Protein AF-A0A388NVS8-F1 (afdb_monomer_lite)

Structure (mmCIF, N/CA/C/O backbone):
data_AF-A0A388NVS8-F1
#
_entry.id   AF-A0A388NVS8-F1
#
loop_
_atom_site.group_PDB
_atom_site.id
_atom_site.type_symbol
_atom_site.label_atom_id
_atom_site.label_alt_id
_atom_site.label_comp_id
_atom_site.label_asym_id
_atom_site.label_entity_id
_atom_site.label_seq_id
_atom_site.pdbx_PDB_ins_code
_atom_site.Cartn_x
_atom_site.Cartn_y
_atom_site.Cartn_z
_atom_site.occupancy
_atom_site.B_iso_or_equiv
_atom_site.auth_seq_id
_atom_site.auth_comp_id
_atom_site.auth_asym_id
_atom_site.auth_atom_id
_atom_site.pdbx_PDB_model_num
ATOM 1 N N . MET A 1 1 ? -13.520 -4.210 32.925 1.00 41.06 1 MET A N 1
ATOM 2 C CA . MET A 1 1 ? -12.705 -3.484 31.928 1.00 41.06 1 MET A CA 1
ATOM 3 C C . MET A 1 1 ? -12.261 -2.195 32.588 1.00 41.06 1 MET A C 1
ATOM 5 O O . MET A 1 1 ? -13.126 -1.482 33.076 1.00 41.06 1 MET A O 1
ATOM 9 N N . SER A 1 2 ? -10.953 -1.976 32.743 1.00 46.34 2 SER A N 1
ATOM 10 C CA . SER A 1 2 ? -10.437 -0.799 33.452 1.00 46.34 2 SER A CA 1
ATOM 11 C C . SER A 1 2 ? -10.790 0.452 32.650 1.00 46.34 2 SER A C 1
ATOM 13 O O . SER A 1 2 ? -10.426 0.541 31.479 1.00 46.34 2 SER A O 1
ATOM 15 N N . ASN A 1 3 ? -11.552 1.366 33.248 1.00 54.94 3 ASN A N 1
ATOM 16 C CA . ASN A 1 3 ? -11.951 2.622 32.623 1.00 54.94 3 ASN A CA 1
ATOM 17 C C . ASN A 1 3 ? -10.764 3.587 32.742 1.00 54.94 3 ASN A C 1
ATOM 19 O O . ASN A 1 3 ? -10.642 4.320 33.718 1.00 54.94 3 ASN A O 1
ATOM 23 N N . GLN A 1 4 ? -9.806 3.463 31.824 1.00 76.44 4 GLN A N 1
ATOM 24 C CA . GLN A 1 4 ? -8.60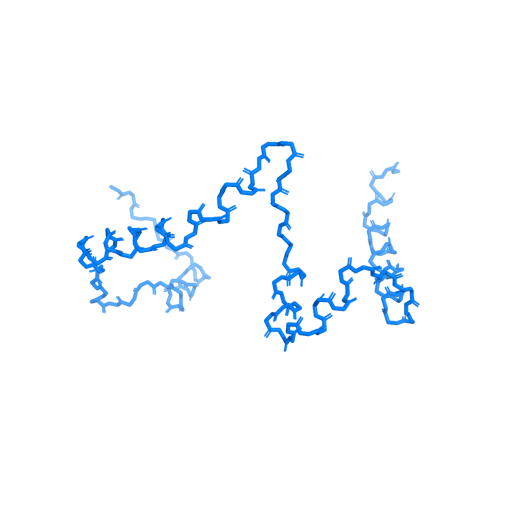6 4.291 31.812 1.00 76.44 4 GLN A CA 1
ATOM 25 C C . GLN A 1 4 ? -8.973 5.657 31.223 1.00 76.44 4 GLN A C 1
ATOM 27 O O . GLN A 1 4 ? -9.345 5.733 30.052 1.00 76.44 4 GLN A O 1
ATOM 32 N N . GLU A 1 5 ? -8.902 6.719 32.030 1.00 85.44 5 GLU A N 1
ATOM 33 C CA . GLU A 1 5 ? -9.093 8.087 31.539 1.00 85.44 5 GLU A CA 1
ATOM 34 C C . GLU A 1 5 ? -8.077 8.383 30.428 1.00 85.44 5 GLU A C 1
ATOM 36 O O . GLU A 1 5 ? -6.866 8.220 30.605 1.00 85.44 5 GLU A O 1
ATOM 41 N N . LEU A 1 6 ? -8.585 8.781 29.260 1.00 88.94 6 LEU A N 1
ATOM 42 C CA . LEU A 1 6 ? -7.765 9.169 28.119 1.00 88.94 6 LEU A CA 1
ATOM 43 C C . LEU A 1 6 ? -7.131 10.533 28.393 1.00 88.94 6 LEU A C 1
ATOM 45 O O . LEU A 1 6 ? -7.791 11.454 28.875 1.00 88.94 6 LEU A O 1
ATOM 49 N N . ASN A 1 7 ? -5.855 10.694 28.046 1.00 93.69 7 ASN A N 1
ATOM 50 C CA . ASN A 1 7 ? -5.234 12.015 28.069 1.00 93.69 7 ASN A CA 1
ATOM 51 C C . ASN A 1 7 ? -5.823 12.915 26.954 1.00 93.69 7 ASN A C 1
ATOM 53 O O . ASN A 1 7 ? -6.411 12.400 25.999 1.00 93.69 7 ASN A O 1
ATOM 57 N N . PRO A 1 8 ? -5.634 14.248 27.008 1.00 92.81 8 PRO A N 1
ATOM 58 C CA . PRO A 1 8 ? -6.245 15.169 26.044 1.00 92.81 8 PRO A CA 1
ATOM 59 C C . PRO A 1 8 ? -5.922 14.873 24.569 1.00 92.81 8 PRO A C 1
ATOM 61 O O . PRO A 1 8 ? -6.764 15.078 23.699 1.00 92.81 8 PRO A O 1
ATOM 64 N N . MET A 1 9 ? -4.726 14.355 24.271 1.00 92.38 9 MET A N 1
ATOM 65 C CA . MET A 1 9 ? -4.346 13.978 22.905 1.00 92.38 9 MET A CA 1
ATOM 66 C C . MET A 1 9 ? -5.058 12.698 22.456 1.00 92.38 9 MET A C 1
ATOM 68 O O . MET A 1 9 ? -5.578 12.641 21.345 1.00 92.38 9 MET A O 1
ATOM 72 N N . GLN A 1 10 ? -5.138 11.693 23.330 1.00 93.56 10 GLN A N 1
ATOM 73 C CA . GLN A 1 10 ? -5.883 10.461 23.069 1.00 93.56 10 GLN A CA 1
ATOM 74 C C . GLN A 1 10 ? -7.375 10.746 22.873 1.00 93.56 10 GLN A C 1
ATOM 76 O O . GLN A 1 10 ? -7.983 10.200 21.954 1.00 93.56 10 GLN A O 1
ATOM 81 N N . GLN A 1 11 ? -7.937 11.638 23.688 1.00 90.94 11 GLN A N 1
ATOM 82 C CA . GLN A 1 11 ? -9.316 12.095 23.564 1.00 90.94 11 GLN A CA 1
ATOM 83 C C . GLN A 1 11 ? -9.554 12.779 22.208 1.00 90.94 11 GLN A C 1
ATOM 85 O O . GLN A 1 11 ? -10.475 12.396 21.491 1.00 90.94 11 GLN A O 1
ATOM 90 N N . GLY A 1 12 ? -8.666 13.691 21.793 1.00 90.81 12 GLY A N 1
ATOM 91 C CA . GLY A 1 12 ? -8.758 14.337 20.480 1.00 90.81 12 GLY A CA 1
ATOM 92 C C . GLY A 1 12 ? -8.659 13.356 19.303 1.00 90.81 12 GLY A C 1
ATOM 93 O O . GLY A 1 12 ? -9.378 13.493 18.315 1.00 90.81 12 GLY A O 1
ATOM 94 N N . VAL A 1 13 ? -7.823 12.316 19.404 1.00 91.19 13 VAL A N 1
ATOM 95 C CA . VAL A 1 13 ? -7.758 11.251 18.384 1.00 91.19 13 VAL A CA 1
ATOM 96 C C . VAL A 1 13 ? -9.071 10.472 18.312 1.00 91.19 13 VAL A C 1
ATOM 98 O O . VAL A 1 13 ? -9.551 10.196 17.213 1.00 91.19 13 VAL A O 1
ATOM 101 N N . VAL A 1 14 ? -9.662 10.120 19.455 1.00 90.12 14 VAL A N 1
ATOM 102 C CA . VAL A 1 14 ? -10.950 9.410 19.501 1.00 90.12 14 VAL A CA 1
ATOM 103 C C . VAL A 1 14 ? -12.082 10.280 18.958 1.00 90.12 14 VAL A C 1
ATOM 105 O O . VAL A 1 14 ? -12.947 9.766 18.260 1.00 90.12 14 VAL A O 1
ATOM 108 N N . GLU A 1 15 ? -12.069 11.586 19.198 1.00 88.38 15 GLU A N 1
ATOM 109 C CA . GLU A 1 15 ? -13.075 12.498 18.640 1.00 88.38 15 GLU A CA 1
ATOM 110 C C . GLU A 1 15 ? -13.005 12.594 17.110 1.00 88.38 15 GLU A C 1
ATOM 112 O O . GLU A 1 15 ? -14.041 12.677 16.454 1.00 88.38 15 GLU A O 1
ATOM 117 N N . VAL A 1 16 ? -11.801 12.538 16.531 1.00 89.69 16 VAL A N 1
ATOM 118 C CA . VAL A 1 16 ? -11.606 12.653 15.075 1.00 89.69 16 VAL A CA 1
ATOM 119 C C . VAL A 1 16 ? -11.757 11.311 14.352 1.00 89.69 16 VAL A C 1
ATOM 121 O O . VAL A 1 16 ? -12.333 11.256 13.267 1.00 89.69 16 VAL A O 1
ATOM 124 N N . LEU A 1 1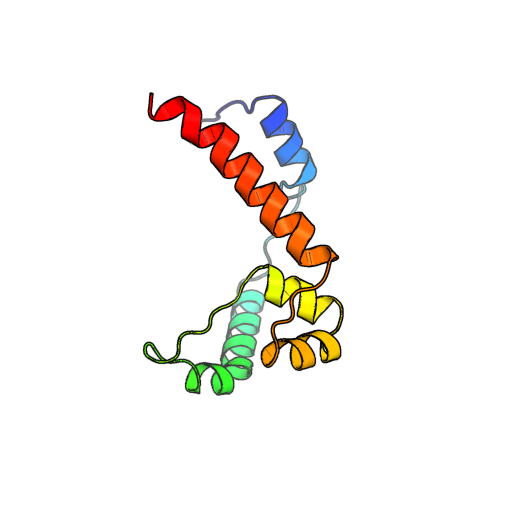7 ? -11.205 10.233 14.912 1.00 91.56 17 LEU A N 1
ATOM 125 C CA . LEU A 1 17 ? -11.079 8.925 14.248 1.00 91.56 17 LEU A CA 1
ATOM 126 C C . LEU A 1 17 ? -11.927 7.826 14.892 1.00 91.56 17 LEU A C 1
ATOM 128 O O . LEU A 1 17 ? -12.026 6.721 14.352 1.00 91.56 17 LEU A O 1
ATOM 132 N N . GLY A 1 18 ? -12.494 8.090 16.066 1.00 88.25 18 GLY A N 1
ATOM 133 C CA . GLY A 1 18 ? -13.348 7.145 16.761 1.00 88.25 18 GLY A CA 1
ATOM 134 C C . GLY A 1 18 ? -14.646 6.897 16.007 1.00 88.25 18 GLY A C 1
ATOM 135 O O . GLY A 1 18 ? -15.078 7.656 15.139 1.00 88.25 18 GLY A O 1
ATOM 136 N N . LYS A 1 19 ? -15.290 5.783 16.346 1.00 89.12 19 LYS A N 1
ATOM 137 C CA . LYS A 1 19 ? -16.603 5.470 15.792 1.00 89.12 19 LYS A CA 1
ATOM 138 C C . LYS A 1 19 ? -17.607 6.514 16.293 1.00 89.12 19 LYS A C 1
ATOM 140 O O . LYS A 1 19 ? -17.666 6.731 17.504 1.00 89.12 19 LYS A O 1
ATOM 145 N N . PRO A 1 20 ? -18.408 7.126 15.406 1.00 86.56 20 PRO A N 1
ATOM 146 C CA . PRO A 1 20 ? -19.393 8.110 15.826 1.00 86.56 20 PRO A CA 1
ATOM 147 C C . PRO A 1 20 ? -20.443 7.473 16.744 1.00 86.56 20 PRO A C 1
ATOM 149 O O . PRO A 1 20 ? -20.706 6.266 16.680 1.00 86.56 20 PRO A O 1
ATOM 152 N N . ALA A 1 21 ? -21.068 8.288 17.594 1.00 84.81 21 ALA A N 1
ATOM 153 C CA . ALA A 1 21 ? -22.182 7.836 18.420 1.00 84.81 21 ALA A CA 1
ATOM 154 C C . ALA A 1 21 ? -23.303 7.265 17.533 1.00 84.81 21 ALA A C 1
ATOM 156 O O . ALA A 1 21 ? -23.665 7.854 16.517 1.00 84.81 21 ALA A O 1
ATOM 157 N N . GLY A 1 22 ? -23.832 6.096 17.903 1.00 86.88 22 GLY A N 1
ATOM 158 C CA . GLY A 1 22 ? -24.840 5.397 17.099 1.00 86.88 22 GLY A CA 1
ATOM 159 C C . GLY A 1 22 ? -24.282 4.655 15.881 1.00 86.88 22 GLY A C 1
ATOM 160 O O . GLY A 1 22 ? -25.066 4.176 15.066 1.00 86.88 22 GLY A O 1
ATOM 161 N N . TRP A 1 23 ? -22.957 4.519 15.746 1.00 90.88 23 TRP A N 1
ATOM 162 C CA . TRP A 1 23 ? -22.374 3.628 14.745 1.00 90.88 23 TRP A CA 1
ATOM 163 C C . TRP A 1 23 ? -22.871 2.193 14.955 1.00 90.88 23 TRP A C 1
ATOM 165 O O . TRP A 1 23 ? -22.670 1.600 16.017 1.00 90.88 23 TRP A O 1
ATOM 175 N N . VAL A 1 24 ? -23.491 1.628 13.922 1.00 91.38 24 VAL A N 1
ATOM 176 C CA . VAL A 1 24 ? -23.951 0.239 13.903 1.00 91.38 24 VAL A CA 1
ATOM 177 C C . VAL A 1 24 ? -23.029 -0.555 12.975 1.00 91.38 24 VAL A C 1
ATOM 179 O O . VAL A 1 24 ? -22.793 -0.117 11.845 1.00 91.38 24 VAL A O 1
ATOM 182 N N . PRO A 1 25 ? -22.486 -1.708 13.413 1.00 90.25 25 PRO A N 1
ATOM 183 C CA . PRO A 1 25 ? -21.744 -2.588 12.523 1.00 90.25 25 PRO A CA 1
ATOM 184 C C . PRO A 1 25 ? -22.588 -3.006 11.318 1.00 90.25 25 PRO A C 1
ATOM 186 O O . PRO A 1 25 ? -23.796 -3.210 11.433 1.00 90.25 25 PRO A O 1
ATOM 189 N N . LEU A 1 26 ? -21.936 -3.215 10.174 1.00 92.81 26 LEU A N 1
ATOM 190 C CA . LEU A 1 26 ? -22.597 -3.846 9.036 1.00 92.81 26 LEU A CA 1
ATOM 191 C C . LEU A 1 26 ? -23.118 -5.240 9.432 1.00 92.81 26 LEU A C 1
ATOM 193 O O . LEU A 1 26 ? -22.445 -5.945 10.193 1.00 92.81 26 LEU A O 1
ATOM 197 N N . PRO A 1 27 ? -24.280 -5.668 8.903 1.00 96.25 27 PRO A N 1
ATOM 198 C CA . PRO A 1 27 ? -24.772 -7.021 9.118 1.00 96.25 27 PRO A CA 1
ATOM 199 C C . PRO A 1 27 ? -23.732 -8.058 8.692 1.00 96.25 27 PRO A C 1
ATOM 201 O O . PRO A 1 27 ? -23.072 -7.902 7.662 1.00 96.25 27 PRO A O 1
ATOM 204 N N . LEU A 1 28 ? -23.623 -9.154 9.446 1.00 95.00 28 LEU A N 1
ATOM 205 C CA . LEU A 1 28 ? -22.656 -10.214 9.146 1.00 95.00 28 LEU A CA 1
ATOM 206 C C . LEU A 1 28 ? -22.853 -10.792 7.738 1.00 95.00 28 LEU A C 1
ATOM 208 O O . LEU A 1 28 ? -21.884 -11.138 7.074 1.00 95.00 28 LEU A O 1
ATOM 212 N N . THR A 1 29 ? -24.094 -10.827 7.255 1.00 96.94 29 THR A N 1
ATOM 213 C CA . THR A 1 29 ? -24.433 -11.261 5.895 1.00 96.94 29 THR A CA 1
ATOM 214 C C . THR A 1 29 ? -23.745 -10.419 4.823 1.00 96.94 29 THR A C 1
ATOM 216 O O . THR A 1 29 ? -23.240 -10.979 3.856 1.00 96.94 29 THR A O 1
ATOM 219 N N . VAL A 1 30 ? -23.652 -9.098 5.013 1.00 96.62 30 VAL A N 1
ATOM 220 C CA . VAL A 1 30 ? -22.940 -8.193 4.097 1.00 96.62 30 VAL A CA 1
ATOM 221 C C . VAL A 1 30 ? -21.447 -8.500 4.109 1.00 96.62 30 VAL A C 1
ATOM 223 O O . VAL A 1 30 ? -20.833 -8.601 3.053 1.00 96.62 30 VAL A O 1
ATOM 226 N N . VAL A 1 31 ? -20.864 -8.698 5.294 1.00 95.69 31 VAL A N 1
ATOM 227 C CA . VAL A 1 31 ? -19.436 -9.028 5.431 1.00 95.69 31 VAL A CA 1
ATOM 228 C C . VAL A 1 31 ? -19.110 -10.349 4.732 1.00 95.69 31 VAL A C 1
ATOM 230 O O . VAL A 1 31 ? -18.138 -10.418 3.981 1.00 95.69 31 VAL A O 1
ATOM 233 N N . THR A 1 32 ? -19.929 -11.382 4.941 1.00 97.00 32 THR A N 1
ATOM 234 C CA . THR A 1 32 ? -19.750 -12.692 4.303 1.00 97.00 32 THR A CA 1
ATOM 235 C C . THR A 1 32 ? -19.907 -12.600 2.789 1.00 97.00 32 THR A C 1
ATOM 237 O O . THR A 1 32 ? -19.056 -13.114 2.071 1.00 97.00 32 THR A O 1
ATOM 240 N N . ALA A 1 33 ? -20.928 -11.889 2.303 1.00 97.19 33 ALA A N 1
ATOM 241 C CA . ALA A 1 33 ? -21.155 -11.716 0.871 1.00 97.19 33 ALA A CA 1
ATOM 242 C C . ALA A 1 33 ? -20.005 -10.961 0.185 1.00 97.19 33 ALA A C 1
ATOM 244 O O . ALA A 1 33 ? -19.565 -11.354 -0.892 1.00 97.19 33 ALA A O 1
ATOM 245 N N . VAL A 1 34 ? -19.481 -9.899 0.809 1.00 97.19 34 VAL A N 1
ATOM 246 C CA . VAL A 1 34 ? -18.315 -9.169 0.286 1.00 97.19 34 VAL A CA 1
ATOM 247 C C . VAL A 1 34 ? -17.078 -10.063 0.271 1.00 97.19 34 VAL A C 1
ATOM 249 O O . VAL A 1 34 ? -16.338 -10.049 -0.708 1.00 97.19 34 VAL A O 1
ATOM 252 N N . ARG A 1 35 ? -16.857 -10.867 1.319 1.00 96.44 35 ARG A N 1
ATOM 253 C CA . ARG A 1 35 ? -15.739 -11.819 1.349 1.00 96.44 35 ARG A CA 1
ATOM 254 C C . ARG A 1 35 ? -15.843 -12.842 0.221 1.00 96.44 35 ARG A C 1
ATOM 256 O O . ARG A 1 35 ? -14.879 -13.004 -0.510 1.00 96.44 35 ARG A O 1
ATOM 263 N N . GLU A 1 36 ? -17.005 -13.460 0.036 1.00 97.69 36 GLU A N 1
ATOM 264 C CA . GLU A 1 36 ? -17.233 -14.439 -1.034 1.00 97.69 36 GLU A CA 1
ATOM 265 C C . GLU A 1 36 ? -17.010 -13.835 -2.430 1.00 97.69 36 GLU A C 1
ATOM 267 O O . GLU A 1 36 ? -16.372 -14.450 -3.290 1.00 97.69 36 GLU A O 1
ATOM 272 N N . GLN A 1 37 ? -17.472 -12.600 -2.647 1.00 97.25 37 GLN A N 1
ATOM 273 C CA . GLN A 1 37 ? -17.233 -11.871 -3.894 1.00 97.25 37 GLN A CA 1
ATOM 274 C C . GLN A 1 37 ? -15.747 -11.588 -4.119 1.00 97.25 37 GLN A C 1
ATOM 276 O O . GLN A 1 37 ? -15.255 -11.789 -5.229 1.00 97.25 37 GLN A O 1
ATOM 281 N N . LEU A 1 38 ? -15.027 -11.140 -3.086 1.00 96.06 38 LEU A N 1
ATOM 282 C CA . LEU A 1 38 ? -13.590 -10.882 -3.172 1.00 96.06 38 LEU A CA 1
ATOM 283 C C . LEU A 1 38 ? -12.804 -12.170 -3.425 1.00 96.06 38 LEU A C 1
ATOM 285 O O . LEU A 1 38 ? -11.953 -12.178 -4.310 1.00 96.06 38 LEU A O 1
ATOM 289 N N . ASP A 1 39 ? -13.116 -13.253 -2.714 1.00 95.38 39 ASP A N 1
ATOM 290 C CA . ASP A 1 39 ? -12.466 -14.554 -2.897 1.00 95.38 39 ASP A CA 1
ATOM 291 C C . ASP A 1 39 ? -12.673 -15.065 -4.329 1.00 95.38 39 ASP A C 1
ATOM 293 O O . ASP A 1 39 ? -11.719 -15.469 -4.995 1.00 95.38 39 ASP A O 1
ATOM 297 N N . THR A 1 40 ? -13.899 -14.960 -4.850 1.00 96.25 40 THR A N 1
ATOM 298 C CA . THR A 1 40 ? -14.223 -15.357 -6.229 1.00 96.25 40 THR A CA 1
ATOM 299 C C . THR A 1 40 ? -13.501 -14.484 -7.256 1.00 96.25 40 THR A C 1
ATOM 301 O O . THR A 1 40 ? -12.888 -14.999 -8.192 1.00 96.25 40 THR A O 1
ATOM 304 N N . ALA A 1 41 ? -13.548 -13.160 -7.092 1.00 95.44 41 ALA A N 1
ATOM 305 C CA . ALA A 1 41 ? -12.953 -12.219 -8.038 1.00 95.44 41 ALA A CA 1
ATOM 306 C C . ALA A 1 41 ? -11.418 -12.297 -8.063 1.00 95.44 41 ALA A C 1
ATOM 308 O O . ALA A 1 41 ? -10.805 -12.114 -9.116 1.00 95.44 41 ALA A O 1
ATOM 309 N N . LEU A 1 42 ? -10.792 -12.577 -6.917 1.00 92.62 42 LEU A N 1
ATOM 310 C CA . LEU A 1 42 ? -9.337 -12.633 -6.770 1.00 92.62 42 LEU A CA 1
ATOM 311 C C . LEU A 1 42 ? -8.756 -14.040 -6.971 1.00 92.62 42 LEU A C 1
ATOM 313 O O . LEU A 1 42 ? -7.536 -14.159 -7.101 1.00 92.62 42 LEU A O 1
ATOM 317 N N . ALA A 1 43 ? -9.578 -15.091 -7.067 1.00 92.75 43 ALA A N 1
ATOM 318 C CA . ALA A 1 43 ? -9.114 -16.463 -7.298 1.00 92.75 43 ALA A CA 1
ATOM 319 C C . ALA A 1 43 ? -8.127 -16.610 -8.483 1.00 92.75 43 ALA A C 1
ATOM 321 O O . ALA A 1 43 ? -7.103 -17.281 -8.318 1.00 92.75 43 ALA A O 1
ATOM 322 N N . PRO A 1 44 ? -8.324 -15.950 -9.647 1.00 90.88 44 PRO A N 1
ATOM 323 C CA . PRO A 1 44 ? -7.366 -16.030 -10.754 1.00 90.88 44 PRO A CA 1
ATOM 324 C C . PRO A 1 44 ? -6.007 -15.387 -10.449 1.00 90.88 44 PRO A C 1
ATOM 326 O O . PRO A 1 44 ? -4.997 -15.781 -11.032 1.00 90.88 44 PRO A O 1
ATOM 329 N N . LEU A 1 45 ? -5.973 -14.378 -9.570 1.00 87.50 45 LEU A N 1
ATOM 330 C CA . LEU A 1 45 ? -4.731 -13.748 -9.121 1.00 87.50 45 LEU A CA 1
ATOM 331 C C . LEU A 1 45 ? -4.028 -14.631 -8.091 1.00 87.50 45 LEU A C 1
ATOM 333 O O . LEU A 1 45 ? -2.817 -14.801 -8.182 1.00 87.50 45 LEU A O 1
ATOM 337 N N . ALA A 1 46 ? -4.777 -15.233 -7.163 1.00 86.19 46 ALA A N 1
ATOM 338 C CA . ALA A 1 46 ? -4.230 -16.118 -6.137 1.00 86.19 46 ALA A CA 1
ATOM 339 C C . ALA A 1 46 ? -3.436 -17.288 -6.742 1.00 86.19 46 ALA A C 1
ATOM 341 O O . ALA A 1 46 ? -2.358 -17.606 -6.254 1.00 86.19 46 ALA A O 1
ATOM 342 N N . ALA A 1 47 ? -3.903 -17.857 -7.858 1.00 85.69 47 ALA A N 1
ATOM 343 C CA . ALA A 1 47 ? -3.195 -18.922 -8.577 1.00 85.69 47 ALA A CA 1
ATOM 344 C C . ALA A 1 47 ? -1.825 -18.502 -9.152 1.00 85.69 47 ALA A C 1
ATOM 346 O O . ALA A 1 47 ? -1.021 -19.361 -9.504 1.00 85.69 47 ALA A O 1
ATOM 347 N N . LYS A 1 48 ? -1.561 -17.195 -9.273 1.00 87.50 48 LYS A N 1
ATOM 348 C CA . LYS A 1 48 ? -0.291 -16.638 -9.768 1.00 87.50 48 LYS A CA 1
ATOM 349 C C . LYS A 1 48 ? 0.673 -16.262 -8.645 1.00 87.50 48 LYS A C 1
ATOM 351 O O . LYS A 1 48 ? 1.791 -15.852 -8.934 1.00 87.50 48 LYS A O 1
ATOM 356 N N . LEU A 1 49 ? 0.230 -16.336 -7.392 1.00 88.56 49 LEU A N 1
ATOM 357 C CA . LEU A 1 49 ? 1.033 -15.996 -6.228 1.00 88.56 49 LEU A CA 1
ATOM 358 C C . LEU A 1 49 ? 1.491 -17.286 -5.564 1.00 88.56 49 LEU A C 1
ATOM 360 O O . LEU A 1 49 ? 0.676 -18.119 -5.169 1.00 88.56 49 LEU A O 1
ATOM 364 N N . SER A 1 50 ? 2.796 -17.441 -5.413 1.00 85.75 50 SER A N 1
ATOM 365 C CA . SER A 1 50 ? 3.389 -18.602 -4.762 1.00 85.75 50 SER A CA 1
ATOM 366 C C . SER A 1 50 ? 4.475 -18.161 -3.779 1.00 85.75 50 SER A C 1
ATOM 368 O O . SER A 1 50 ? 4.952 -17.028 -3.855 1.00 85.75 50 SER A O 1
ATOM 370 N N . PRO A 1 51 ? 4.887 -19.012 -2.825 1.00 84.88 51 PRO A N 1
ATOM 371 C CA . PRO A 1 51 ? 5.997 -18.679 -1.932 1.00 84.88 51 PRO A CA 1
ATOM 372 C C . PRO A 1 51 ? 7.304 -18.363 -2.677 1.00 84.88 51 PRO A C 1
ATOM 374 O O . PRO A 1 51 ? 8.099 -17.562 -2.193 1.00 84.88 51 PRO A O 1
ATOM 377 N N . ASP A 1 52 ? 7.515 -18.961 -3.853 1.00 88.25 52 ASP A N 1
ATOM 378 C CA . ASP A 1 52 ? 8.639 -18.681 -4.753 1.00 88.25 52 ASP A CA 1
ATOM 379 C C . ASP A 1 52 ? 8.432 -17.427 -5.627 1.00 88.25 52 ASP A C 1
ATOM 381 O O . ASP A 1 52 ? 9.407 -16.873 -6.135 1.00 88.25 52 ASP A O 1
ATOM 385 N N . GLN A 1 53 ? 7.197 -16.929 -5.748 1.00 81.00 53 GLN A N 1
ATOM 386 C CA . GLN A 1 53 ? 6.847 -15.675 -6.427 1.00 81.00 53 GLN A CA 1
ATOM 387 C C . GLN A 1 53 ? 5.923 -14.815 -5.546 1.00 81.00 53 GLN A C 1
ATOM 389 O O . GLN A 1 53 ? 4.725 -14.673 -5.827 1.00 81.00 53 GLN A O 1
ATOM 394 N N . PRO A 1 54 ? 6.449 -14.247 -4.444 1.00 82.94 54 PRO A N 1
ATOM 395 C CA . PRO A 1 54 ? 5.641 -13.466 -3.524 1.00 82.94 54 PRO A CA 1
ATOM 396 C C . PRO 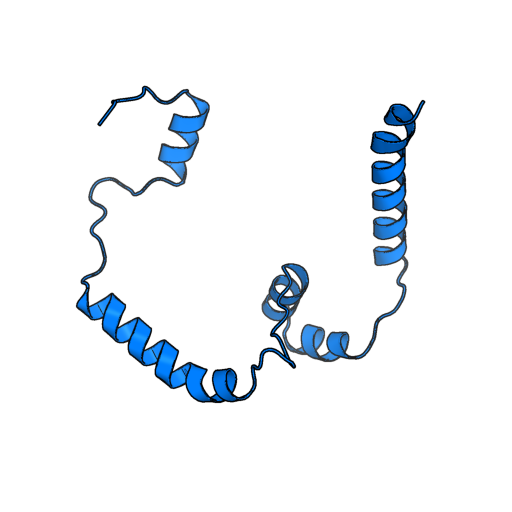A 1 54 ? 5.232 -12.125 -4.143 1.00 82.94 54 PRO A C 1
ATOM 398 O O . PRO A 1 54 ? 6.015 -11.452 -4.816 1.00 82.94 54 PRO A O 1
ATOM 401 N N . LEU A 1 55 ? 4.008 -11.687 -3.844 1.00 84.38 55 LEU A N 1
ATOM 402 C CA . LEU A 1 55 ? 3.546 -10.347 -4.193 1.00 84.38 55 LEU A CA 1
ATOM 403 C C . LEU A 1 55 ? 4.198 -9.306 -3.275 1.00 84.38 55 LEU A C 1
ATOM 405 O O . LEU A 1 55 ? 3.908 -9.258 -2.080 1.00 84.38 55 LEU A O 1
ATOM 409 N N . PHE A 1 56 ? 5.035 -8.434 -3.836 1.00 85.75 56 PHE A N 1
ATOM 410 C CA . PHE A 1 56 ? 5.579 -7.280 -3.121 1.00 85.75 56 PHE A CA 1
ATOM 411 C C . PHE A 1 56 ? 4.803 -6.007 -3.477 1.00 85.75 56 PHE A C 1
ATOM 413 O O . PHE A 1 56 ? 4.855 -5.533 -4.612 1.00 85.75 56 PHE A O 1
ATOM 420 N N . ILE A 1 57 ? 4.106 -5.427 -2.496 1.00 87.75 57 ILE A N 1
ATOM 421 C CA . ILE A 1 57 ? 3.412 -4.142 -2.641 1.00 87.75 57 ILE A CA 1
ATOM 422 C C . ILE A 1 57 ? 4.064 -3.121 -1.716 1.00 87.75 57 ILE A C 1
ATOM 424 O O . ILE A 1 57 ? 4.077 -3.285 -0.497 1.00 87.75 57 ILE A O 1
ATOM 428 N N . SER A 1 58 ? 4.564 -2.031 -2.296 1.00 89.06 58 SER A N 1
ATOM 429 C CA . SER A 1 58 ? 5.073 -0.887 -1.539 1.00 89.06 58 SER A CA 1
ATOM 430 C C . SER A 1 58 ? 4.059 0.262 -1.519 1.00 89.06 58 SER A C 1
ATOM 432 O O . SER A 1 58 ? 3.243 0.410 -2.432 1.00 89.06 58 SER A O 1
ATOM 434 N N . LYS A 1 59 ? 4.153 1.146 -0.515 1.00 91.44 59 LYS A N 1
ATOM 435 C CA . LYS A 1 59 ? 3.396 2.414 -0.489 1.00 91.44 59 LYS A CA 1
ATOM 436 C C . LYS A 1 59 ? 3.628 3.236 -1.763 1.00 91.44 59 LYS A C 1
ATOM 438 O O . LYS A 1 59 ? 2.702 3.862 -2.265 1.00 91.44 59 LYS A O 1
ATOM 443 N N . GLY A 1 60 ? 4.858 3.219 -2.283 1.00 89.38 60 GLY A N 1
ATOM 444 C CA . GLY A 1 60 ? 5.211 3.889 -3.533 1.00 89.38 60 GLY A CA 1
ATOM 445 C C . GLY A 1 60 ? 4.434 3.323 -4.719 1.00 89.38 60 GLY A C 1
ATOM 446 O O . GLY A 1 60 ? 3.829 4.087 -5.460 1.00 89.38 60 GLY A O 1
ATOM 447 N N . SER A 1 61 ? 4.371 1.994 -4.845 1.00 88.88 61 SER A N 1
ATOM 448 C CA . SER A 1 61 ? 3.617 1.311 -5.904 1.00 88.88 61 SER A CA 1
ATOM 449 C C . SER A 1 61 ? 2.136 1.705 -5.885 1.00 88.88 61 SER A C 1
ATOM 451 O O . SER A 1 61 ? 1.592 2.068 -6.925 1.00 88.88 61 SER A O 1
ATOM 453 N N . LEU A 1 62 ? 1.511 1.712 -4.700 1.00 93.38 62 LEU A N 1
ATOM 454 C CA . LEU A 1 62 ? 0.111 2.122 -4.530 1.00 93.38 62 LEU A CA 1
ATOM 455 C C . LEU A 1 62 ? -0.113 3.598 -4.885 1.00 93.38 62 LEU A C 1
ATOM 457 O O . LEU A 1 62 ? -1.038 3.921 -5.625 1.00 93.38 62 LEU A O 1
ATOM 461 N N . ASN A 1 63 ? 0.745 4.499 -4.400 1.00 93.19 63 ASN A N 1
ATOM 462 C CA . ASN A 1 63 ? 0.632 5.923 -4.717 1.00 93.19 63 ASN A CA 1
ATOM 463 C C . ASN A 1 63 ? 0.746 6.181 -6.226 1.00 93.19 63 ASN A C 1
ATOM 465 O O . ASN A 1 63 ? -0.018 6.974 -6.772 1.00 93.19 63 ASN A O 1
ATOM 469 N N . THR A 1 64 ? 1.686 5.516 -6.901 1.00 90.31 64 THR A N 1
ATOM 470 C CA . THR A 1 64 ? 1.924 5.731 -8.331 1.00 90.31 64 THR A CA 1
ATOM 471 C C . THR A 1 64 ? 0.778 5.188 -9.183 1.00 90.31 64 THR A C 1
ATOM 473 O O . THR A 1 64 ? 0.305 5.910 -10.059 1.00 90.31 64 THR A O 1
ATOM 476 N N . VAL A 1 65 ? 0.283 3.968 -8.915 1.00 94.75 65 VAL A N 1
ATOM 477 C CA . VAL A 1 65 ? -0.833 3.390 -9.691 1.00 94.75 65 VAL A CA 1
ATOM 478 C C . VAL A 1 65 ? -2.131 4.181 -9.509 1.00 94.75 65 VAL A C 1
ATOM 480 O O . VAL A 1 65 ? -2.837 4.414 -10.485 1.00 94.75 65 VAL A O 1
ATOM 483 N N . HIS A 1 66 ? -2.413 4.671 -8.294 1.00 93.75 66 HIS A N 1
ATOM 484 C CA . HIS A 1 66 ? -3.590 5.505 -8.027 1.00 93.75 66 HIS A CA 1
ATOM 485 C C . HIS A 1 66 ? -3.478 6.929 -8.591 1.00 93.75 66 HIS A C 1
ATOM 487 O O . HIS A 1 66 ? -4.502 7.572 -8.800 1.00 93.75 66 HIS A O 1
ATOM 493 N N . GLY A 1 67 ? -2.263 7.427 -8.840 1.00 93.31 67 GLY A N 1
ATOM 494 C CA . GLY A 1 67 ? -2.053 8.696 -9.537 1.00 93.31 67 GLY A CA 1
ATOM 495 C C . GLY A 1 67 ? -2.242 8.569 -11.051 1.00 93.31 67 GLY A C 1
ATOM 496 O O . GLY A 1 67 ? -2.950 9.373 -11.653 1.00 93.31 67 GLY A O 1
ATOM 497 N N . CYS A 1 68 ? -1.606 7.569 -11.670 1.00 94.06 68 CYS A N 1
ATOM 498 C CA . CYS A 1 68 ? -1.753 7.253 -13.091 1.00 94.06 68 CYS A CA 1
ATOM 499 C C . CYS A 1 68 ? -1.247 5.831 -13.383 1.00 94.06 68 CYS A C 1
ATOM 501 O O . CYS A 1 68 ? -0.043 5.563 -13.336 1.00 94.06 68 CYS A O 1
ATOM 503 N N . GLU A 1 69 ? -2.156 4.928 -13.753 1.00 93.88 69 GLU A N 1
ATOM 504 C CA . GLU A 1 69 ? -1.824 3.534 -14.065 1.00 93.88 69 GLU A CA 1
ATOM 505 C C . GLU A 1 69 ? -0.847 3.411 -15.243 1.00 93.88 69 GLU A C 1
ATOM 507 O O . GLU A 1 69 ? 0.122 2.660 -15.162 1.00 93.88 69 GLU A O 1
ATOM 512 N N . ALA A 1 70 ? -1.039 4.194 -16.310 1.00 92.50 70 ALA A N 1
ATOM 513 C CA . ALA A 1 70 ? -0.154 4.171 -17.476 1.00 92.50 70 ALA A CA 1
ATOM 514 C C . ALA A 1 70 ? 1.291 4.551 -17.110 1.00 92.50 70 ALA A C 1
ATOM 516 O O . ALA A 1 70 ? 2.242 3.913 -17.560 1.00 92.50 70 ALA A O 1
ATOM 517 N N . HIS A 1 71 ? 1.457 5.552 -16.241 1.00 88.38 71 HIS A N 1
ATOM 518 C CA . HIS A 1 71 ? 2.768 5.930 -15.718 1.00 88.38 71 HIS A CA 1
ATOM 519 C C . HIS A 1 71 ? 3.360 4.824 -14.832 1.00 88.38 71 HIS A C 1
ATOM 521 O O . HIS A 1 71 ? 4.541 4.502 -14.956 1.00 88.38 71 HIS A O 1
ATOM 527 N N . PHE A 1 72 ? 2.551 4.206 -13.964 1.00 90.62 72 PHE A N 1
ATOM 528 C CA . PHE A 1 72 ? 2.992 3.071 -13.151 1.00 90.62 72 PHE A CA 1
ATOM 529 C C . PHE A 1 7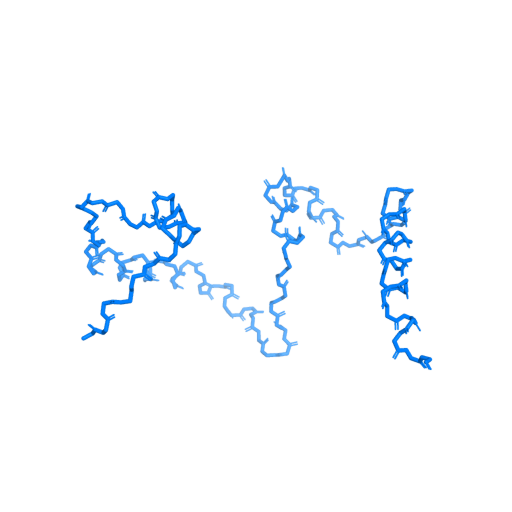2 ? 3.496 1.912 -14.023 1.00 90.62 72 PHE A C 1
ATOM 531 O O . PHE A 1 72 ? 4.620 1.457 -13.814 1.00 90.62 72 PHE A O 1
ATOM 538 N N . MET A 1 73 ? 2.738 1.504 -15.045 1.00 91.25 73 MET A N 1
ATOM 539 C CA . MET A 1 73 ? 3.140 0.452 -15.989 1.00 91.25 73 MET A CA 1
ATOM 540 C C . MET A 1 73 ? 4.446 0.786 -16.718 1.00 91.25 73 MET A C 1
ATOM 542 O O . MET A 1 73 ? 5.323 -0.070 -16.820 1.00 91.25 73 MET A O 1
ATOM 546 N N . ALA A 1 74 ? 4.610 2.034 -17.171 1.00 88.25 74 ALA A N 1
ATOM 547 C CA . ALA A 1 74 ? 5.848 2.483 -17.807 1.00 88.25 74 ALA A CA 1
ATOM 548 C C . ALA A 1 74 ? 7.053 2.418 -16.850 1.00 88.25 74 ALA A C 1
ATOM 550 O O . ALA A 1 74 ? 8.157 2.082 -17.271 1.00 88.25 74 ALA A O 1
ATOM 551 N N . SER A 1 75 ? 6.841 2.679 -15.556 1.00 83.75 75 SER A N 1
ATOM 552 C CA . SER A 1 75 ? 7.910 2.684 -14.548 1.00 83.75 75 SER A CA 1
ATOM 553 C C . SER A 1 75 ? 8.404 1.295 -14.121 1.00 83.75 75 SER A C 1
ATOM 555 O O . SER A 1 75 ? 9.495 1.193 -13.564 1.00 83.75 75 SER A O 1
ATOM 557 N N . LEU A 1 76 ? 7.644 0.220 -14.378 1.00 84.50 76 LEU A N 1
ATOM 558 C CA . LEU A 1 76 ? 7.981 -1.133 -13.900 1.00 84.50 76 LEU A CA 1
ATOM 559 C C . LEU A 1 76 ? 9.280 -1.694 -14.492 1.00 84.50 76 LEU A C 1
ATOM 561 O O . LEU A 1 76 ? 9.930 -2.520 -13.858 1.00 84.50 76 LEU A O 1
ATOM 565 N N . ASN A 1 77 ? 9.656 -1.248 -15.691 1.00 77.81 77 ASN A N 1
ATOM 566 C CA . ASN A 1 77 ? 10.763 -1.828 -16.454 1.00 77.81 77 ASN A CA 1
ATOM 567 C C . ASN A 1 77 ? 11.981 -0.902 -16.568 1.00 77.81 77 ASN A C 1
ATOM 569 O O . ASN A 1 77 ? 12.954 -1.254 -17.233 1.00 77.81 77 ASN A O 1
ATOM 573 N N . SER A 1 78 ? 11.946 0.282 -15.951 1.00 76.44 78 SER A N 1
ATOM 574 C CA . SER A 1 78 ? 13.025 1.261 -16.081 1.00 76.44 78 SER A CA 1
ATOM 575 C C . SER A 1 78 ? 13.192 2.090 -14.815 1.00 76.44 78 SER A C 1
ATOM 577 O O . SER A 1 78 ? 12.336 2.905 -14.467 1.00 76.44 78 SER A O 1
ATOM 579 N N . PHE A 1 79 ? 14.339 1.925 -14.162 1.00 83.31 79 PHE A N 1
ATOM 580 C CA . PHE A 1 79 ? 14.838 2.900 -13.205 1.00 83.31 79 PHE A CA 1
ATOM 581 C C . PHE A 1 79 ? 15.757 3.887 -13.926 1.00 83.31 79 PHE A C 1
ATOM 583 O O . PHE A 1 79 ? 16.681 3.475 -14.625 1.00 83.31 79 PHE A O 1
ATOM 590 N N . GLU A 1 80 ? 15.540 5.182 -13.704 1.00 86.12 80 GLU A N 1
ATOM 591 C CA . GLU A 1 80 ? 16.423 6.238 -14.189 1.00 86.12 80 GLU A CA 1
ATOM 592 C C . GLU A 1 80 ? 16.757 7.217 -13.059 1.00 86.12 80 GLU A C 1
ATOM 594 O O . GLU A 1 80 ? 15.894 7.630 -12.273 1.00 86.12 80 GLU A O 1
ATOM 599 N N . TRP A 1 81 ? 18.027 7.615 -12.981 1.00 90.62 81 TRP A N 1
ATOM 600 C CA . TRP A 1 81 ? 18.437 8.713 -12.119 1.00 90.62 81 TRP A CA 1
ATOM 601 C C . TRP A 1 81 ? 17.934 10.029 -12.698 1.00 90.62 81 TRP A C 1
ATOM 603 O O . TRP A 1 81 ? 18.330 10.450 -13.778 1.00 90.62 81 TRP A O 1
ATOM 613 N N . THR A 1 82 ? 17.101 10.718 -11.933 1.00 87.88 82 THR A N 1
ATOM 614 C CA . THR A 1 82 ? 16.663 12.075 -12.240 1.00 87.88 82 THR A CA 1
ATOM 615 C C . THR A 1 82 ? 17.265 13.018 -11.212 1.00 87.88 82 THR A C 1
ATOM 617 O O . THR A 1 82 ? 17.526 12.640 -10.070 1.00 87.88 82 THR A O 1
ATOM 620 N N . ILE A 1 83 ? 17.443 14.290 -11.564 1.00 93.44 83 ILE A N 1
ATOM 621 C CA . ILE A 1 83 ? 17.914 15.296 -10.595 1.00 93.44 83 ILE A CA 1
ATOM 622 C C . ILE A 1 83 ? 17.019 15.308 -9.338 1.00 93.44 83 ILE A C 1
ATOM 624 O O . ILE A 1 83 ? 17.512 15.485 -8.224 1.00 93.44 83 ILE A O 1
ATOM 628 N N . ASN A 1 84 ? 15.717 15.056 -9.500 1.00 84.44 84 ASN A N 1
ATOM 629 C CA . ASN A 1 84 ? 14.755 15.026 -8.402 1.00 84.44 84 ASN A CA 1
ATOM 630 C C . ASN A 1 84 ? 14.973 13.840 -7.449 1.00 84.44 84 ASN A C 1
ATOM 632 O O . ASN A 1 84 ? 15.056 14.052 -6.238 1.00 84.44 84 ASN A O 1
ATOM 636 N N . ASN A 1 85 ? 15.101 12.608 -7.960 1.00 88.19 85 ASN A N 1
ATOM 637 C CA . ASN A 1 85 ? 15.301 11.442 -7.089 1.00 88.19 85 ASN A CA 1
ATOM 638 C C . ASN A 1 85 ? 16.719 11.394 -6.485 1.00 88.19 85 ASN A C 1
ATOM 640 O O . ASN A 1 85 ? 16.872 10.995 -5.326 1.00 88.19 85 ASN A O 1
ATOM 644 N N . LEU A 1 86 ? 17.731 11.893 -7.204 1.00 96.19 86 LEU A N 1
ATOM 645 C CA . LEU A 1 86 ? 19.103 12.017 -6.712 1.00 96.19 86 LEU A CA 1
ATOM 646 C C . LEU A 1 86 ? 19.167 12.922 -5.481 1.00 96.19 86 LEU A C 1
ATOM 648 O O . LEU A 1 86 ? 19.719 12.527 -4.455 1.00 96.19 86 LEU A O 1
ATOM 652 N N . ARG A 1 87 ? 18.557 14.113 -5.550 1.00 95.81 87 ARG A N 1
ATOM 653 C CA . ARG A 1 87 ? 18.533 15.072 -4.431 1.00 95.81 87 ARG A CA 1
ATOM 654 C C . ARG A 1 87 ? 17.921 14.465 -3.171 1.00 95.81 87 ARG A C 1
ATOM 656 O O . ARG A 1 87 ? 18.514 14.568 -2.100 1.00 95.81 87 ARG A O 1
ATOM 663 N N . GLY A 1 88 ? 16.769 13.807 -3.305 1.00 92.94 88 GLY A N 1
ATOM 664 C CA . GLY A 1 88 ? 16.110 13.139 -2.180 1.00 92.94 88 GLY A CA 1
ATOM 665 C C . GLY A 1 88 ? 16.965 12.020 -1.583 1.00 92.94 88 GLY A C 1
ATOM 666 O O . GLY A 1 88 ? 17.112 11.941 -0.365 1.00 92.94 88 GLY A O 1
ATOM 667 N N . THR A 1 89 ? 17.592 11.208 -2.437 1.00 95.38 89 THR A N 1
ATOM 668 C CA . THR A 1 89 ? 18.450 10.091 -2.011 1.00 95.38 89 THR A CA 1
ATOM 669 C C . THR A 1 89 ? 19.656 10.578 -1.210 1.00 95.38 89 THR A C 1
ATOM 671 O O . THR A 1 89 ? 19.903 10.088 -0.106 1.00 95.38 89 THR A O 1
ATOM 674 N N . VAL A 1 90 ? 20.379 11.577 -1.727 1.00 96.75 90 VAL A N 1
ATOM 675 C CA . VAL A 1 90 ? 21.541 12.161 -1.039 1.00 96.75 90 VAL A CA 1
ATOM 676 C C . VAL A 1 90 ? 21.126 12.787 0.292 1.00 96.75 90 VAL A C 1
ATOM 678 O O . VAL A 1 90 ? 21.780 12.551 1.307 1.00 96.75 90 VAL A O 1
ATOM 681 N N . MET A 1 91 ? 20.018 13.534 0.313 1.00 96.69 91 MET A N 1
ATOM 682 C CA . MET A 1 91 ? 19.536 14.189 1.529 1.00 96.69 91 MET A CA 1
ATOM 683 C C . MET A 1 91 ? 19.150 13.180 2.616 1.00 96.69 91 MET A C 1
ATOM 685 O O . MET A 1 91 ? 19.592 13.315 3.756 1.00 96.69 91 MET A O 1
ATOM 689 N N . HIS A 1 92 ? 18.378 12.141 2.280 1.00 93.56 92 HIS A N 1
ATOM 690 C CA . HIS A 1 92 ? 18.030 11.096 3.247 1.00 93.56 92 HIS A CA 1
ATOM 691 C C . HIS A 1 92 ? 19.272 10.407 3.805 1.00 93.56 92 HIS A C 1
ATOM 693 O O . HIS A 1 92 ? 19.352 10.204 5.016 1.00 93.56 92 HIS A O 1
ATOM 699 N N . LYS A 1 93 ? 20.268 10.112 2.959 1.00 94.06 93 LYS A N 1
ATOM 700 C CA . LYS A 1 93 ? 21.502 9.487 3.437 1.00 94.06 93 LYS A CA 1
ATOM 701 C C . LYS A 1 93 ? 22.302 10.412 4.354 1.00 94.06 93 LYS A C 1
ATOM 703 O O . LYS A 1 93 ? 22.819 9.954 5.367 1.00 94.06 93 LYS A O 1
ATOM 708 N N . ALA A 1 94 ? 22.374 11.705 4.042 1.00 95.19 94 ALA A N 1
ATOM 709 C CA . ALA A 1 94 ? 23.034 12.687 4.899 1.00 95.19 94 ALA A CA 1
ATOM 710 C C . ALA A 1 94 ? 22.365 12.791 6.283 1.00 95.19 94 ALA A C 1
ATOM 712 O O . ALA A 1 94 ? 23.065 12.820 7.293 1.00 95.19 94 ALA A O 1
ATOM 713 N N . VAL A 1 95 ? 21.026 12.790 6.338 1.00 93.69 95 VAL A N 1
ATOM 714 C CA . VAL A 1 95 ? 20.259 12.791 7.599 1.00 93.69 95 VAL A CA 1
ATOM 715 C C . VAL A 1 95 ? 20.452 11.489 8.380 1.00 93.69 95 VAL A C 1
ATOM 717 O O . VAL A 1 95 ? 20.666 11.516 9.588 1.00 93.69 95 VAL A O 1
ATOM 720 N N . GLU A 1 96 ? 20.409 10.340 7.705 1.00 93.38 96 GLU A N 1
ATOM 721 C CA . GLU A 1 96 ? 20.673 9.041 8.333 1.00 93.38 96 GLU A CA 1
ATOM 722 C C . GLU A 1 96 ? 22.065 9.014 8.981 1.00 93.38 96 GLU A C 1
ATOM 724 O O . GLU A 1 96 ? 22.209 8.587 10.129 1.00 93.38 96 GLU A O 1
ATOM 729 N N . LEU A 1 97 ? 23.084 9.497 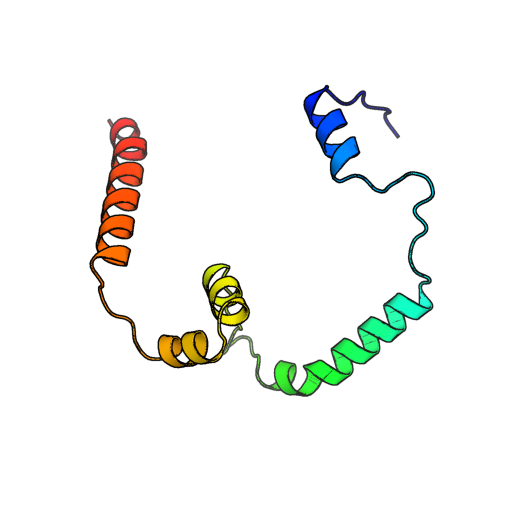8.261 1.00 93.81 97 LEU A N 1
ATOM 730 C CA . LEU A 1 97 ? 24.455 9.560 8.760 1.00 93.81 97 LEU A CA 1
ATOM 731 C C . LEU A 1 97 ? 24.585 10.550 9.920 1.00 93.81 97 LEU A C 1
ATOM 733 O O . LEU A 1 97 ? 25.194 10.204 10.925 1.00 93.81 97 LEU A O 1
ATOM 737 N N . SER A 1 98 ? 23.993 11.743 9.844 1.00 91.06 98 SER A N 1
ATOM 738 C CA . SER A 1 98 ? 24.133 12.741 10.913 1.00 91.06 98 SER A CA 1
ATOM 739 C C . SER A 1 98 ? 23.544 12.277 12.250 1.00 91.06 98 SER A C 1
ATOM 741 O O . SER A 1 98 ? 24.108 12.575 13.301 1.00 91.06 98 SER A O 1
ATOM 743 N N . ILE A 1 99 ? 22.454 11.504 12.219 1.00 90.69 99 ILE A N 1
ATOM 744 C CA . ILE A 1 99 ? 21.811 10.964 13.426 1.00 90.69 99 ILE A CA 1
ATOM 745 C C . ILE A 1 99 ? 22.592 9.771 13.993 1.00 90.69 99 ILE A C 1
ATOM 747 O O . IL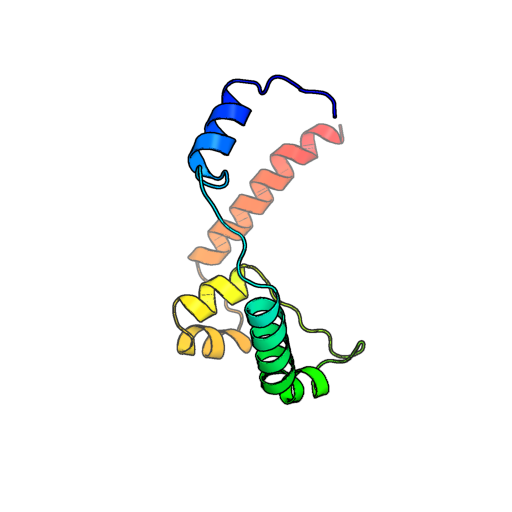E A 1 99 ? 22.736 9.651 15.211 1.00 90.69 99 ILE A O 1
ATOM 751 N N . ASN A 1 100 ? 23.082 8.873 13.133 1.00 86.75 100 ASN A N 1
ATOM 752 C CA . ASN A 1 100 ? 23.655 7.598 13.579 1.00 86.75 100 ASN A CA 1
ATOM 753 C C . ASN A 1 100 ? 25.173 7.636 13.801 1.00 86.75 100 ASN A C 1
ATOM 755 O O . ASN A 1 100 ? 25.692 6.834 14.575 1.00 86.75 100 ASN A O 1
ATOM 759 N N . TRP A 1 101 ? 25.893 8.564 13.169 1.00 76.75 101 TRP A N 1
ATOM 760 C CA . TRP A 1 101 ? 27.355 8.633 13.250 1.00 76.75 101 TRP A CA 1
ATOM 761 C C . TRP A 1 101 ? 27.860 9.109 14.619 1.00 76.75 101 TRP A C 1
ATOM 763 O O . TRP A 1 101 ? 28.856 8.597 15.115 1.00 76.75 101 TRP A O 1
ATOM 773 N N . LEU A 1 102 ? 27.139 10.020 15.285 1.00 59.94 102 LEU A N 1
ATOM 774 C CA . LEU A 1 102 ? 27.496 10.531 16.621 1.00 59.94 102 LEU A CA 1
ATOM 775 C C . LEU A 1 102 ? 27.243 9.531 17.763 1.00 59.94 102 LEU A C 1
ATOM 777 O O . LEU A 1 102 ? 27.575 9.814 18.908 1.00 59.94 102 LEU A O 1
ATOM 781 N N . ARG A 1 103 ? 26.625 8.379 17.476 1.00 54.44 103 ARG A N 1
ATOM 782 C CA . ARG A 1 103 ? 26.306 7.341 18.472 1.00 54.44 103 ARG A CA 1
ATOM 783 C C . ARG A 1 103 ? 27.332 6.204 18.508 1.00 54.44 103 ARG A C 1
ATOM 785 O O . ARG A 1 103 ? 27.230 5.335 19.367 1.00 54.44 103 ARG A O 1
ATOM 792 N N . ALA A 1 104 ? 28.271 6.193 17.561 1.00 56.50 104 ALA A N 1
ATOM 793 C CA . ALA A 1 104 ? 29.317 5.178 17.420 1.00 56.50 104 ALA A CA 1
ATOM 794 C C . ALA A 1 104 ? 30.697 5.641 17.938 1.00 56.50 104 ALA A C 1
ATOM 796 O O . ALA A 1 104 ? 31.687 4.935 17.756 1.00 56.50 104 ALA A O 1
ATOM 797 N N . SER A 1 105 ? 30.753 6.815 18.569 1.00 49.53 105 SER A N 1
ATOM 798 C CA . SER A 1 105 ? 31.927 7.441 19.193 1.00 49.53 105 SER A CA 1
ATOM 799 C C . SER A 1 105 ? 31.643 7.731 20.657 1.00 49.53 105 SER A C 1
ATOM 801 O O . SER A 1 105 ? 32.544 7.500 21.487 1.00 49.53 105 SER A O 1
#

Foldseek 3Di:
DDPDDDDPVRVVCCVVPNQDPPDDDDPVVVVVVVVVVCCVVCVVVVVVDDPVRHDDDDPVLVVQCVVPVVRSVVVPPDDDDDPVVVVVVVVVVVVVCVVVVVVVD

Radius of gyration: 22.9 Å; chains: 1; bounding box: 57×34×51 Å

Sequence (105 aa):
MSNQELNPMQQGVVEVLGKPAGWVPLPLTVVTAVREQLDTALAPLAAKLSPDQPLFISKGSLNTVHGCEAHFMASLNSFEWTINNLRGTVMHKAVELSINWLRAS

pLDDT: mean 87.94, std 10.85, range [41.06, 97.69]

Secondary structure (DSSP, 8-state):
----PPPHHHHHHHHHHSPPTT--PPPHHHHHHHHHHHHHHHHHHHTT-BTTB-----HHHHHHHHH-HHHHHHHTT-----HHHHHHHHHHHHHHHHHHHTT--